Protein AF-A0AAV5BAM4-F1 (afdb_monomer)

Mean predicted aligned error: 12.91 Å

Sequence (121 aa):
MKRNGIGTASFVFAIFVLIMTCLGVLSMYQASLQHSMSVRSIEYSQNYYDALSRVSRKIAGMQTHDSDKKEQTLIEPIDDTLDLVVTVKVENDQYRIENQYTHNHDLWKEDDSVQVWNGKE

Nearest PDB structures (foldseek):
  5l20-assembly1_A  TM=5.564E-01  e=2.013E-01  Bacteroides thetaiotaomicron VPI-5482
  6nag-assembly1_A  TM=4.606E-01  e=2.013E-01  Bacteroides thetaiotaomicron VPI-5482
  6nag-assembly1_B  TM=4.505E-01  e=2.580E-01  Bacteroides thetaiotaomicron VPI-5482
  2x5h-assembly2_B  TM=5.932E-01  e=1.465E+00  Sulfolobus islandicus rudivirus 1 variant XX
  3tsg-assembly2_B  TM=4.357E-01  e=3.282E+00  Acinetobacter baumannii

Solvent-accessible surface area (backbone atoms only — not comparable to full-atom values): 7168 Å² total; per-residue (Å²): 134,86,91,66,66,67,70,53,54,55,51,52,49,53,52,52,51,50,51,52,50,53,50,51,53,51,50,54,51,50,51,52,51,52,49,52,52,48,52,51,52,52,52,52,52,51,32,43,53,52,26,51,52,51,52,52,51,51,53,56,51,46,72,78,71,53,90,76,80,58,71,47,76,48,78,34,62,41,54,101,44,32,32,41,41,36,34,32,34,62,55,94,92,37,82,38,81,75,44,76,5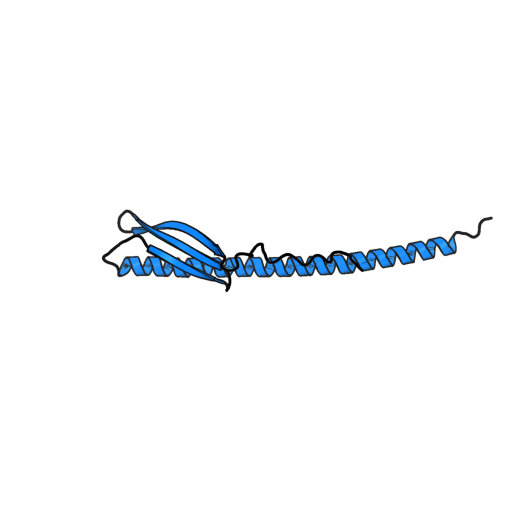2,76,46,64,74,71,61,79,58,85,81,70,62,77,85,66,83,81,81,79,128

Radius of gyration: 28.5 Å; Cα contacts (8 Å, |Δi|>4): 93; chains: 1; bounding box: 63×22×84 Å

pLDDT: mean 79.26, std 14.4, range [44.34, 94.5]

Foldseek 3Di:
DDPPPPVVVVVVVVVVVVVVVVVVVVVVVVVVVVVVVVVVVVLLVVLVVVQVVVVVVVQVVCLVDPPPFAWDWDWGDSDPFKIWIWIWGQDPSGTDTPDIDIDGNPPPDPVPPPPDPPPDD

Secondary structure (DSSP, 8-state):
----HHHHHHHHHHHHHHHHHHHHHHHHHHHHHHHHHHHHHHHHHHHHHHHHHHHHHHHHHHHHH-SS---EEEEEESSSSEEEEEEEEEETTEEEEEEEEEEES----TT----------

Structure (mmCIF, N/CA/C/O backbone):
data_AF-A0AAV5BAM4-F1
#
_entry.id   AF-A0AAV5BAM4-F1
#
loop_
_atom_site.group_PDB
_atom_site.id
_atom_site.type_symbol
_atom_site.label_atom_id
_atom_site.label_alt_id
_atom_site.label_comp_id
_atom_site.label_asym_id
_atom_site.label_entity_id
_atom_site.label_seq_id
_atom_site.pdbx_PDB_ins_code
_atom_site.Cartn_x
_atom_site.Cartn_y
_atom_site.Cartn_z
_atom_site.occupancy
_atom_site.B_iso_or_equiv
_atom_site.auth_seq_id
_atom_site.auth_comp_id
_atom_site.auth_asym_id
_atom_site.auth_atom_id
_atom_site.pdbx_PDB_model_num
ATOM 1 N N . MET A 1 1 ? 40.547 -7.629 -58.174 1.00 44.34 1 MET A N 1
ATOM 2 C CA . MET A 1 1 ? 40.468 -7.609 -56.694 1.00 44.34 1 MET A CA 1
ATOM 3 C C . MET A 1 1 ? 39.322 -6.695 -56.270 1.00 44.34 1 MET A C 1
ATOM 5 O O . MET A 1 1 ? 39.300 -5.543 -56.682 1.00 44.34 1 MET A O 1
ATOM 9 N N . LYS A 1 2 ? 38.328 -7.230 -55.545 1.00 47.56 2 LYS A N 1
ATOM 10 C CA . LYS A 1 2 ? 37.082 -6.536 -55.158 1.00 47.56 2 LYS A CA 1
ATOM 11 C C . LYS A 1 2 ? 37.364 -5.414 -54.145 1.00 47.56 2 LYS A C 1
ATOM 13 O O . LYS A 1 2 ? 37.774 -5.698 -53.026 1.00 47.56 2 LYS A O 1
ATOM 18 N N . ARG A 1 3 ? 37.085 -4.156 -54.505 1.00 53.97 3 ARG A N 1
ATOM 19 C CA . ARG A 1 3 ? 37.086 -2.985 -53.601 1.00 53.97 3 ARG A CA 1
ATOM 20 C C . ARG A 1 3 ? 35.704 -2.795 -52.947 1.00 53.97 3 ARG A C 1
ATOM 22 O O . ARG A 1 3 ? 35.133 -1.719 -53.030 1.00 53.97 3 ARG A O 1
ATOM 29 N N . ASN A 1 4 ? 35.164 -3.832 -52.298 1.00 52.44 4 ASN A N 1
ATOM 30 C CA . ASN A 1 4 ? 33.826 -3.777 -51.672 1.00 52.44 4 ASN A CA 1
ATOM 31 C C . ASN A 1 4 ? 33.865 -3.739 -50.128 1.00 52.44 4 ASN A C 1
ATOM 33 O O . ASN A 1 4 ? 32.825 -3.872 -49.496 1.00 52.44 4 ASN A O 1
ATOM 37 N N . GLY A 1 5 ? 35.043 -3.596 -49.506 1.00 54.28 5 GLY A N 1
ATOM 38 C CA . GLY A 1 5 ? 35.205 -3.770 -48.052 1.00 54.28 5 GLY A CA 1
ATOM 39 C C . GLY A 1 5 ? 35.005 -2.520 -47.187 1.00 54.28 5 GLY A C 1
ATOM 40 O O . GLY A 1 5 ? 34.735 -2.649 -46.002 1.00 54.28 5 GLY A O 1
ATOM 41 N N . ILE A 1 6 ? 35.133 -1.314 -47.750 1.00 57.31 6 ILE A N 1
ATOM 42 C CA . ILE A 1 6 ? 35.142 -0.075 -46.947 1.00 57.31 6 ILE A CA 1
ATOM 43 C C . ILE A 1 6 ? 33.718 0.475 -46.748 1.00 57.31 6 ILE A C 1
ATOM 45 O O . ILE A 1 6 ? 33.369 0.882 -45.647 1.00 57.31 6 ILE A O 1
ATOM 49 N N . GLY A 1 7 ? 32.856 0.412 -47.771 1.00 58.47 7 GLY A N 1
ATOM 50 C CA . GLY A 1 7 ? 31.475 0.911 -47.674 1.00 58.47 7 GLY A CA 1
ATOM 51 C C . GLY A 1 7 ? 30.547 0.040 -46.817 1.00 58.47 7 GLY A C 1
ATOM 52 O O . GLY A 1 7 ? 29.660 0.555 -46.142 1.00 58.47 7 GLY A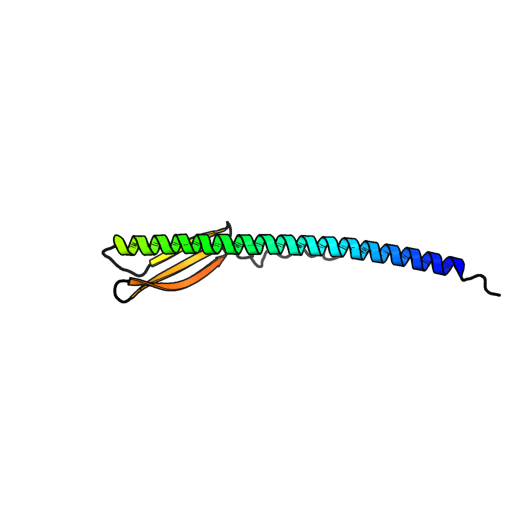 O 1
ATOM 53 N N . THR A 1 8 ? 30.770 -1.276 -46.794 1.00 66.06 8 THR A N 1
ATOM 54 C CA . THR A 1 8 ? 29.969 -2.217 -45.995 1.00 66.06 8 THR A CA 1
ATOM 55 C C . THR A 1 8 ? 30.304 -2.136 -44.508 1.00 66.06 8 THR A C 1
ATOM 57 O O . THR A 1 8 ? 29.394 -2.156 -43.687 1.00 66.06 8 THR A O 1
ATOM 60 N N . ALA A 1 9 ? 31.580 -1.965 -44.148 1.00 71.44 9 ALA A N 1
ATOM 61 C CA . ALA A 1 9 ? 32.001 -1.802 -42.757 1.00 71.44 9 ALA A CA 1
ATOM 62 C C . ALA A 1 9 ? 31.433 -0.519 -42.121 1.00 71.44 9 ALA A C 1
ATOM 64 O O . ALA A 1 9 ? 30.923 -0.565 -41.002 1.00 71.44 9 ALA A O 1
ATOM 65 N N . SER A 1 10 ? 31.443 0.608 -42.844 1.00 75.62 10 SER A N 1
ATOM 66 C CA . SER A 1 10 ? 30.853 1.868 -42.363 1.00 75.62 10 SER A CA 1
ATOM 67 C C . SER A 1 10 ? 29.331 1.788 -42.199 1.00 75.62 10 SER A C 1
ATOM 69 O O . SER A 1 10 ? 28.793 2.320 -41.231 1.00 75.62 10 SER A O 1
ATOM 71 N N . PHE A 1 11 ? 28.636 1.090 -43.101 1.00 79.00 11 PHE A N 1
ATOM 72 C CA . PHE A 1 11 ? 27.190 0.873 -42.999 1.00 79.00 11 PHE A CA 1
ATOM 73 C C . PHE A 1 11 ? 26.817 -0.003 -41.794 1.00 79.00 11 PHE A C 1
ATOM 75 O O . PHE A 1 11 ? 25.908 0.335 -41.038 1.00 79.00 11 PHE A O 1
ATOM 82 N N . VAL A 1 12 ? 27.562 -1.090 -41.562 1.00 83.50 12 VAL A N 1
ATOM 83 C CA . VAL A 1 12 ? 27.371 -1.957 -40.387 1.00 83.50 12 VAL A CA 1
ATOM 84 C C . VAL A 1 12 ? 27.627 -1.187 -39.090 1.00 83.50 12 VAL A C 1
ATO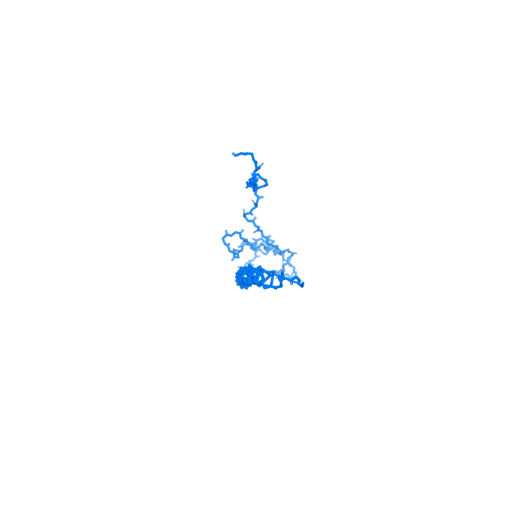M 86 O O . VAL A 1 12 ? 26.862 -1.328 -38.139 1.00 83.50 12 VAL A O 1
ATOM 89 N N . PHE A 1 13 ? 28.649 -0.326 -39.055 1.00 85.19 13 PHE A N 1
ATOM 90 C CA . PHE A 1 13 ? 28.936 0.505 -37.886 1.00 85.19 13 PHE A CA 1
ATOM 91 C C . PHE A 1 13 ? 27.808 1.504 -37.593 1.00 85.19 13 PHE A C 1
ATOM 93 O O . PHE A 1 13 ? 27.397 1.640 -36.443 1.00 85.19 13 PHE A O 1
ATOM 100 N N . ALA A 1 14 ? 27.252 2.154 -38.621 1.00 85.62 14 ALA A N 1
ATOM 101 C CA . ALA A 1 14 ? 26.121 3.067 -38.459 1.00 85.62 14 ALA A CA 1
ATOM 102 C C . ALA A 1 14 ? 24.875 2.356 -37.899 1.00 85.62 14 ALA A C 1
ATOM 104 O O . ALA A 1 14 ? 24.237 2.867 -36.980 1.00 85.62 14 ALA A O 1
ATOM 105 N N . ILE A 1 15 ? 24.568 1.151 -38.394 1.00 87.75 15 ILE A N 1
ATOM 106 C CA . ILE A 1 15 ? 23.477 0.322 -37.860 1.00 87.75 15 ILE A CA 1
ATOM 107 C C . ILE A 1 15 ? 23.746 -0.057 -36.403 1.00 87.75 15 ILE A C 1
ATOM 109 O O . ILE A 1 15 ? 22.846 0.025 -35.572 1.00 87.75 15 ILE A O 1
ATOM 113 N N . PHE A 1 16 ? 24.976 -0.449 -36.076 1.00 90.00 16 PHE A N 1
ATOM 114 C CA . PHE A 1 16 ? 25.335 -0.849 -34.719 1.00 90.00 16 PHE A CA 1
ATOM 115 C C . PHE A 1 16 ? 25.178 0.301 -33.717 1.00 90.00 16 PHE A C 1
ATOM 117 O O . PHE A 1 16 ? 24.622 0.105 -32.637 1.00 90.00 16 PHE A O 1
ATOM 124 N N . VAL A 1 17 ? 25.604 1.511 -34.092 1.00 90.88 17 VAL A N 1
ATOM 125 C CA . VAL A 1 17 ? 25.393 2.720 -33.285 1.00 90.88 17 VAL A CA 1
ATOM 126 C C . VAL A 1 17 ? 23.901 2.980 -33.093 1.00 90.88 17 VAL A C 1
ATOM 128 O O . VAL A 1 17 ? 23.476 3.218 -31.967 1.00 90.88 17 VAL A O 1
ATOM 131 N N . LEU A 1 18 ? 23.095 2.861 -34.150 1.00 92.56 18 LEU A N 1
ATOM 132 C CA . LEU A 1 18 ? 21.651 3.084 -34.075 1.00 92.56 18 LEU A CA 1
ATOM 133 C C . LEU A 1 18 ? 20.960 2.062 -33.158 1.00 92.56 18 LEU A C 1
ATOM 135 O O . LEU A 1 18 ? 20.151 2.447 -32.318 1.00 92.56 18 LEU A O 1
ATOM 139 N N . ILE A 1 19 ? 21.341 0.784 -33.239 1.00 92.44 19 ILE A N 1
ATOM 140 C CA . ILE A 1 19 ? 20.853 -0.267 -32.332 1.00 92.44 19 ILE A CA 1
ATOM 141 C C . ILE A 1 19 ? 21.241 0.047 -30.883 1.00 92.44 19 ILE A C 1
ATOM 143 O O . ILE A 1 19 ? 20.391 -0.020 -29.999 1.00 92.44 19 ILE A O 1
ATOM 147 N N . MET A 1 20 ? 22.495 0.430 -30.632 1.00 91.81 20 MET A N 1
ATOM 148 C CA . MET A 1 20 ? 22.958 0.830 -29.298 1.00 91.81 20 MET A CA 1
ATOM 149 C C . MET A 1 20 ? 22.170 2.027 -28.757 1.00 91.81 20 MET A C 1
ATOM 151 O O . MET A 1 20 ? 21.784 2.026 -27.591 1.00 91.81 20 MET A O 1
ATOM 155 N N . THR A 1 21 ? 21.872 3.022 -29.596 1.00 91.75 21 THR A N 1
ATOM 156 C CA . THR A 1 21 ? 21.033 4.161 -29.207 1.00 91.75 21 THR A CA 1
ATOM 157 C C . THR A 1 21 ? 19.612 3.715 -28.861 1.00 91.75 21 THR A C 1
ATOM 159 O O . THR A 1 21 ? 19.101 4.096 -27.810 1.00 91.75 21 THR A O 1
ATOM 162 N N . CYS A 1 22 ? 18.989 2.860 -29.678 1.00 91.69 22 CYS A N 1
ATOM 163 C CA . CYS A 1 22 ? 17.654 2.325 -29.399 1.00 91.69 22 CYS A CA 1
ATOM 164 C C . CYS A 1 22 ? 17.611 1.530 -28.085 1.00 91.69 22 CYS A C 1
ATOM 166 O O . CYS A 1 22 ? 16.712 1.738 -27.272 1.00 91.69 22 CYS A O 1
ATOM 168 N N . LEU A 1 23 ? 18.595 0.659 -27.845 1.00 92.50 23 LEU A N 1
ATOM 169 C CA . LEU A 1 23 ? 18.699 -0.113 -26.604 1.00 92.50 23 LEU A CA 1
ATOM 170 C C . LEU A 1 23 ? 18.970 0.788 -25.390 1.00 92.50 23 LEU A C 1
ATOM 172 O O . LEU A 1 23 ? 18.408 0.562 -24.318 1.00 92.50 23 LEU A O 1
ATOM 176 N N . GLY A 1 24 ? 19.771 1.842 -25.556 1.00 90.50 24 GLY A N 1
ATOM 177 C CA . GLY A 1 24 ? 20.016 2.843 -24.518 1.00 90.50 24 GLY A CA 1
ATOM 178 C C . GLY A 1 24 ? 18.732 3.557 -24.096 1.00 90.50 24 GLY A C 1
ATOM 179 O O . GLY A 1 24 ? 18.407 3.599 -22.912 1.00 90.50 24 GLY A O 1
ATOM 180 N N . VAL A 1 25 ? 17.943 4.038 -25.059 1.00 90.25 25 VAL A N 1
ATOM 181 C CA . VAL A 1 25 ? 16.657 4.696 -24.772 1.00 90.25 25 VAL A CA 1
ATOM 182 C C . VAL A 1 25 ? 15.665 3.719 -24.134 1.00 90.25 25 VAL A C 1
ATOM 184 O O . VAL A 1 25 ? 15.017 4.058 -23.143 1.00 90.25 25 VAL A O 1
ATOM 187 N N . LEU A 1 26 ? 15.581 2.486 -24.644 1.00 89.44 26 LEU A N 1
ATOM 188 C CA . LEU A 1 26 ? 14.684 1.466 -24.100 1.00 89.44 26 LEU A CA 1
ATOM 189 C C . LEU A 1 26 ? 15.042 1.092 -22.655 1.00 89.44 26 LEU A C 1
ATOM 191 O O . LEU A 1 26 ? 14.154 0.957 -21.816 1.00 89.44 26 LEU A O 1
ATOM 195 N N . SER A 1 27 ? 16.334 0.962 -22.345 1.00 88.62 27 SER A N 1
ATOM 196 C CA . SER A 1 27 ? 16.792 0.648 -20.986 1.00 88.62 27 SER A CA 1
ATOM 197 C C . SER A 1 27 ? 16.523 1.788 -20.000 1.00 88.62 27 SER A C 1
ATOM 199 O O . SER A 1 27 ? 16.067 1.523 -18.890 1.00 88.62 27 SER A O 1
ATOM 201 N N . MET A 1 28 ? 16.704 3.051 -20.405 1.00 88.50 28 MET A N 1
ATOM 202 C CA . MET A 1 28 ? 16.318 4.206 -19.581 1.00 88.50 28 MET A CA 1
ATOM 203 C C . MET A 1 28 ? 14.814 4.232 -19.299 1.00 88.50 28 MET A C 1
ATOM 205 O O . MET A 1 28 ? 14.402 4.468 -18.162 1.00 88.50 28 MET A O 1
ATOM 209 N N . TYR A 1 29 ? 13.993 3.949 -20.313 1.00 88.06 29 TYR A N 1
ATOM 210 C CA . TYR A 1 29 ? 12.544 3.879 -20.153 1.00 88.06 29 TYR A CA 1
ATOM 211 C C . TYR A 1 29 ? 12.131 2.773 -19.170 1.00 88.06 29 TYR A C 1
ATOM 213 O O . TYR A 1 29 ? 11.363 3.025 -18.241 1.00 88.06 29 TYR A O 1
ATOM 221 N N . GLN A 1 30 ? 12.698 1.570 -19.306 1.00 86.69 30 GLN A N 1
ATOM 222 C CA . GLN A 1 30 ? 12.439 0.464 -18.379 1.00 86.69 30 GLN A CA 1
ATOM 223 C C . GLN A 1 30 ? 12.898 0.781 -16.951 1.00 86.69 30 GLN A C 1
ATOM 225 O O . GLN A 1 30 ? 12.158 0.516 -16.005 1.00 86.69 30 GLN A O 1
ATOM 230 N N . ALA A 1 31 ? 14.073 1.394 -16.783 1.00 86.31 31 ALA A N 1
ATOM 231 C CA . ALA A 1 31 ? 14.574 1.796 -15.472 1.00 86.31 31 ALA A CA 1
ATOM 232 C C . ALA A 1 31 ? 13.654 2.826 -14.796 1.00 86.31 31 ALA A C 1
ATOM 234 O O . ALA A 1 31 ? 13.381 2.719 -13.601 1.00 86.31 31 ALA A O 1
ATOM 235 N N . SER A 1 32 ? 13.128 3.790 -15.557 1.00 85.81 32 SER A N 1
ATOM 236 C CA . SER A 1 32 ? 12.169 4.778 -15.051 1.00 85.81 32 SER A CA 1
ATOM 237 C C . SER A 1 32 ? 10.848 4.130 -14.628 1.00 85.81 32 SER A C 1
ATOM 239 O O . SER A 1 32 ? 10.367 4.396 -13.525 1.00 85.81 32 SER A O 1
ATOM 241 N N . LEU A 1 33 ? 10.301 3.226 -15.449 1.00 82.81 33 LEU A N 1
ATOM 242 C CA . LEU A 1 33 ? 9.094 2.471 -15.106 1.00 82.81 33 LEU A CA 1
ATOM 243 C C . LEU A 1 33 ? 9.291 1.620 -13.850 1.00 82.81 33 LEU A C 1
ATOM 245 O O . LEU A 1 33 ? 8.450 1.639 -12.954 1.00 82.81 33 LEU A O 1
ATOM 249 N N . GLN A 1 34 ? 10.411 0.904 -13.754 1.00 82.94 34 GLN A N 1
ATOM 250 C CA . GLN A 1 34 ? 10.720 0.077 -12.592 1.00 82.94 34 GLN A CA 1
ATOM 251 C C . GLN A 1 34 ? 10.900 0.925 -11.330 1.00 82.94 34 GLN A C 1
ATOM 253 O O . GLN A 1 34 ? 10.418 0.545 -10.264 1.00 82.94 34 GLN A O 1
ATOM 258 N N . HIS A 1 35 ? 11.553 2.083 -11.439 1.00 86.19 35 HIS A N 1
ATOM 259 C CA . HIS A 1 35 ? 11.686 3.012 -10.323 1.00 86.19 35 HIS A CA 1
ATOM 260 C C . HIS A 1 35 ? 10.320 3.532 -9.863 1.00 86.19 35 HIS A C 1
ATOM 262 O O . HIS A 1 35 ? 10.017 3.460 -8.676 1.00 86.19 35 HIS A O 1
ATOM 268 N N . SER A 1 36 ? 9.469 3.979 -10.791 1.00 81.88 36 SER A N 1
ATOM 269 C CA . SER A 1 36 ? 8.119 4.456 -10.474 1.00 81.88 36 SER A CA 1
ATOM 270 C C . SER A 1 36 ? 7.261 3.368 -9.823 1.00 81.88 36 SER A C 1
ATOM 272 O O . SER A 1 36 ? 6.640 3.617 -8.791 1.00 81.88 36 SER A O 1
ATOM 274 N N . MET A 1 37 ? 7.281 2.144 -10.362 1.00 77.69 37 MET A N 1
ATOM 275 C CA . MET A 1 37 ? 6.573 1.009 -9.763 1.00 77.69 37 MET A CA 1
ATOM 276 C C . MET A 1 37 ? 7.108 0.665 -8.369 1.00 77.69 37 MET A C 1
ATOM 278 O O . MET A 1 37 ? 6.321 0.382 -7.470 1.00 77.69 37 MET A O 1
ATOM 282 N N . SER A 1 38 ? 8.426 0.728 -8.170 1.00 82.44 38 SER A N 1
ATOM 283 C CA . SER A 1 38 ? 9.050 0.499 -6.864 1.00 82.44 38 SER A CA 1
ATOM 284 C C . SER A 1 38 ? 8.611 1.545 -5.837 1.00 82.44 38 SER A C 1
ATOM 286 O O . SER A 1 38 ? 8.147 1.185 -4.759 1.00 82.44 38 SER A O 1
ATOM 288 N N . VAL A 1 39 ? 8.674 2.833 -6.190 1.00 84.94 39 VAL A N 1
ATOM 289 C CA . VAL A 1 39 ? 8.226 3.930 -5.317 1.00 84.94 39 VAL A CA 1
ATOM 290 C C . VAL A 1 39 ? 6.753 3.757 -4.951 1.00 84.94 39 VAL A C 1
ATOM 292 O O . VAL A 1 39 ? 6.426 3.754 -3.767 1.00 84.94 39 VAL A O 1
ATOM 295 N N . ARG A 1 40 ? 5.885 3.506 -5.939 1.00 83.19 40 ARG A N 1
ATOM 296 C CA . ARG A 1 40 ? 4.453 3.275 -5.708 1.00 83.19 40 ARG A CA 1
ATOM 297 C C . ARG A 1 40 ? 4.199 2.053 -4.818 1.00 83.19 40 ARG A C 1
ATOM 299 O O . ARG A 1 40 ? 3.324 2.094 -3.963 1.00 83.19 40 ARG A O 1
ATOM 306 N N . SER A 1 41 ? 4.968 0.974 -4.979 1.00 83.31 41 SER A N 1
ATOM 307 C CA . SER A 1 41 ? 4.854 -0.214 -4.124 1.00 83.31 41 SER A CA 1
ATOM 308 C C . SER A 1 41 ? 5.268 0.062 -2.677 1.00 83.31 41 SER A C 1
ATOM 310 O O . SER A 1 41 ? 4.665 -0.494 -1.758 1.00 83.31 41 SER A O 1
ATOM 312 N N . ILE A 1 42 ? 6.305 0.876 -2.467 1.00 88.12 42 ILE A N 1
ATOM 313 C CA . ILE A 1 42 ? 6.762 1.263 -1.127 1.00 88.12 42 ILE A CA 1
ATOM 314 C C . ILE A 1 42 ? 5.709 2.147 -0.459 1.00 88.12 42 ILE A C 1
ATOM 316 O O . ILE A 1 42 ? 5.327 1.879 0.677 1.00 88.12 42 ILE A O 1
ATOM 320 N N . GLU A 1 43 ? 5.214 3.153 -1.176 1.00 90.81 43 GLU A N 1
ATOM 321 C CA . GLU A 1 43 ? 4.176 4.069 -0.699 1.00 90.81 43 GLU A CA 1
ATOM 322 C C . GLU A 1 43 ? 2.889 3.321 -0.337 1.00 90.81 43 GLU A C 1
ATOM 324 O O . GLU A 1 43 ? 2.386 3.464 0.776 1.00 90.81 43 GLU A O 1
ATOM 329 N N . TYR A 1 44 ? 2.421 2.424 -1.211 1.00 87.25 44 TYR A N 1
ATOM 330 C CA . TYR A 1 44 ? 1.279 1.557 -0.922 1.00 87.25 44 TYR A CA 1
ATOM 331 C C . TYR A 1 44 ? 1.486 0.750 0.365 1.00 87.25 44 TYR A C 1
ATOM 333 O O . TYR A 1 44 ? 0.606 0.699 1.223 1.00 87.25 44 TYR A O 1
ATOM 341 N N . SER A 1 45 ? 2.664 0.138 0.535 1.00 90.06 45 SER A N 1
ATOM 342 C CA . SER A 1 45 ? 2.959 -0.637 1.740 1.00 90.06 45 SER A CA 1
ATOM 343 C C . SER A 1 45 ? 2.927 0.232 2.997 1.00 90.06 45 SER A C 1
ATOM 345 O O . SER A 1 45 ? 2.402 -0.215 4.015 1.00 90.06 45 SER A O 1
ATOM 347 N N . GLN A 1 46 ? 3.487 1.441 2.947 1.00 92.69 46 GLN A N 1
ATOM 348 C CA . GLN A 1 46 ? 3.483 2.372 4.077 1.00 92.69 46 GLN A CA 1
ATOM 349 C C . GLN A 1 46 ? 2.053 2.766 4.449 1.00 92.69 46 GLN A C 1
ATOM 351 O O . GLN A 1 46 ? 1.635 2.567 5.590 1.00 92.69 46 GLN A O 1
ATOM 356 N N . ASN A 1 47 ? 1.276 3.206 3.464 1.00 93.00 47 ASN A N 1
ATOM 357 C CA . ASN A 1 47 ? -0.110 3.618 3.648 1.00 93.00 47 ASN A CA 1
ATOM 358 C C . ASN A 1 47 ? -0.994 2.483 4.183 1.00 93.00 47 ASN A C 1
ATOM 360 O O . ASN A 1 47 ? -1.844 2.701 5.050 1.00 93.00 47 ASN A O 1
ATOM 364 N N . TYR A 1 48 ? -0.761 1.253 3.720 1.00 92.31 48 TYR A N 1
ATOM 365 C CA . TYR A 1 48 ? -1.464 0.066 4.196 1.00 92.31 48 TYR A CA 1
ATOM 366 C C . TYR A 1 48 ? -1.201 -0.202 5.683 1.00 92.31 48 TYR A C 1
ATOM 368 O O . TYR A 1 48 ? -2.137 -0.434 6.453 1.00 92.31 48 TYR A O 1
ATOM 376 N N . TYR A 1 49 ? 0.062 -0.148 6.116 1.00 93.12 49 TYR A N 1
ATOM 377 C CA . TYR A 1 49 ? 0.400 -0.338 7.529 1.00 93.12 49 TYR A CA 1
ATOM 378 C C . TYR A 1 49 ? -0.103 0.814 8.403 1.00 93.12 49 TYR A C 1
ATOM 380 O O . TYR A 1 49 ? -0.546 0.580 9.532 1.00 93.12 49 TYR A O 1
ATOM 388 N N . ASP A 1 50 ? -0.128 2.036 7.876 1.00 94.50 50 ASP A N 1
ATOM 389 C CA . ASP A 1 50 ? -0.723 3.177 8.562 1.00 94.50 50 ASP A CA 1
ATOM 390 C C . ASP A 1 50 ? -2.236 3.004 8.740 1.00 94.50 50 ASP A C 1
ATOM 392 O O . ASP A 1 50 ? -2.742 3.220 9.848 1.00 94.50 50 ASP A O 1
ATOM 396 N N . ALA A 1 51 ? -2.956 2.543 7.713 1.00 92.50 51 ALA A N 1
ATOM 397 C CA . ALA A 1 51 ? -4.373 2.186 7.806 1.00 92.50 51 ALA A CA 1
ATOM 398 C C . ALA A 1 51 ? -4.606 1.085 8.851 1.00 92.50 51 ALA A C 1
ATOM 400 O O . ALA A 1 51 ? -5.446 1.236 9.741 1.00 92.50 51 ALA A O 1
ATOM 401 N N . LEU A 1 52 ? -3.789 0.029 8.840 1.00 92.62 52 LEU A N 1
ATOM 402 C CA . LEU A 1 52 ? -3.863 -1.048 9.828 1.00 92.62 52 LEU A CA 1
ATOM 403 C C . LEU A 1 52 ? -3.622 -0.545 11.264 1.00 92.62 52 LEU A C 1
ATOM 405 O O . LEU A 1 52 ? -4.281 -0.991 12.209 1.00 92.62 52 LEU A O 1
ATOM 409 N N . SER A 1 53 ? -2.720 0.423 11.448 1.00 92.19 53 SER A N 1
ATOM 410 C CA . SER A 1 53 ? -2.480 1.054 12.752 1.00 92.19 53 SER A CA 1
ATOM 411 C C . SER A 1 53 ? -3.686 1.869 13.239 1.00 92.19 53 SER A C 1
ATOM 413 O O . SER A 1 53 ? -3.979 1.898 14.438 1.00 92.19 53 SER A O 1
ATOM 415 N N . ARG A 1 54 ? -4.412 2.536 12.327 1.00 92.44 54 ARG A N 1
ATOM 416 C CA . ARG A 1 54 ? -5.654 3.264 12.636 1.00 92.44 54 ARG A CA 1
ATOM 417 C C . ARG A 1 54 ? -6.757 2.297 13.051 1.00 92.44 54 ARG A C 1
ATOM 419 O O . ARG A 1 54 ? -7.345 2.501 14.113 1.00 92.44 54 ARG A O 1
ATOM 426 N N . VAL A 1 55 ? -6.942 1.203 12.307 1.00 91.00 55 VAL A N 1
ATOM 427 C CA . VAL A 1 55 ? -7.854 0.109 12.681 1.00 91.00 55 VAL A CA 1
ATOM 428 C C . VAL A 1 55 ? -7.515 -0.418 14.076 1.00 91.00 55 VAL A C 1
ATOM 430 O O . VAL A 1 55 ? -8.383 -0.478 14.942 1.00 91.00 55 VAL A O 1
ATOM 433 N N . SER A 1 56 ? -6.243 -0.722 14.338 1.00 88.81 56 SER A N 1
ATOM 434 C CA . SER A 1 56 ? -5.802 -1.261 15.632 1.00 88.81 56 SER A CA 1
ATOM 435 C C . SER A 1 56 ? -6.090 -0.305 16.795 1.00 88.81 56 SER A C 1
ATOM 437 O O . SER A 1 56 ? -6.545 -0.733 17.855 1.00 88.81 56 SER A O 1
ATOM 439 N N . ARG A 1 57 ? -5.892 1.006 16.599 1.00 88.81 57 ARG A N 1
ATOM 440 C CA . ARG A 1 57 ? -6.247 2.030 17.597 1.00 88.81 57 ARG A CA 1
ATOM 441 C C . ARG A 1 57 ? -7.753 2.121 17.830 1.00 88.81 57 ARG A C 1
ATOM 443 O O . ARG A 1 57 ? -8.166 2.260 18.979 1.00 88.81 57 ARG A O 1
ATOM 450 N N . LYS A 1 58 ? -8.568 2.010 16.775 1.00 87.81 58 LYS A N 1
ATOM 451 C CA . LYS A 1 58 ? -10.032 1.949 16.897 1.00 87.81 58 LYS A CA 1
ATOM 452 C C . LYS A 1 58 ? -10.465 0.720 17.696 1.00 87.81 58 LYS A C 1
ATOM 454 O O . LYS A 1 58 ? -11.246 0.865 18.628 1.00 87.81 58 LYS A O 1
ATOM 459 N N . ILE A 1 59 ? -9.897 -0.454 17.410 1.00 86.75 59 ILE A N 1
ATOM 460 C CA . ILE A 1 59 ? -10.162 -1.691 18.164 1.00 86.75 59 ILE A CA 1
ATOM 461 C C . ILE A 1 59 ? -9.806 -1.525 19.645 1.00 86.75 59 ILE A C 1
ATOM 463 O O . ILE A 1 59 ? -10.629 -1.823 20.510 1.00 86.75 59 ILE A O 1
ATOM 467 N N . ALA A 1 60 ? -8.619 -0.991 19.942 1.00 85.81 60 ALA A N 1
ATOM 468 C CA . ALA A 1 60 ? -8.192 -0.748 21.316 1.00 85.81 60 ALA A CA 1
ATOM 469 C C . ALA A 1 60 ? -9.128 0.226 22.054 1.00 85.81 60 ALA A C 1
ATOM 471 O O . ALA A 1 60 ? -9.462 -0.019 23.208 1.00 85.81 60 ALA A O 1
ATOM 472 N N . GLY A 1 61 ? -9.588 1.292 21.388 1.00 83.75 61 GLY A N 1
ATOM 473 C CA . GLY A 1 61 ? -10.549 2.245 21.953 1.00 83.75 61 GLY A CA 1
ATOM 474 C C . GLY A 1 61 ? -11.937 1.645 22.203 1.00 83.75 61 GLY A C 1
ATOM 475 O O . GLY A 1 61 ? -12.554 1.923 23.229 1.00 83.75 61 GLY A O 1
ATOM 476 N N . MET A 1 62 ? -12.414 0.775 21.308 1.00 81.56 62 MET A N 1
ATOM 477 C CA . MET A 1 62 ? -13.675 0.045 21.501 1.00 81.56 62 MET A CA 1
ATOM 478 C C . MET A 1 62 ? -13.600 -0.909 22.697 1.00 81.56 62 MET A C 1
ATOM 480 O O . MET A 1 62 ? -14.583 -1.093 23.410 1.00 81.56 62 MET A O 1
ATOM 484 N N . GLN A 1 63 ? -12.427 -1.486 22.963 1.00 75.44 63 GLN A N 1
ATOM 485 C CA . GLN A 1 63 ? -12.230 -2.397 24.087 1.00 75.44 63 GLN A CA 1
ATOM 486 C C . GLN A 1 63 ? -12.306 -1.698 25.457 1.00 75.44 63 GLN A C 1
ATOM 488 O O . GLN A 1 63 ? -12.656 -2.343 26.444 1.00 75.44 63 GLN A O 1
ATOM 493 N N . THR A 1 64 ? -12.009 -0.396 25.531 1.00 74.56 64 THR A N 1
ATOM 494 C CA . THR A 1 64 ? -12.028 0.400 26.773 1.00 74.56 64 THR A CA 1
ATOM 495 C C . THR A 1 64 ? -13.349 1.112 27.061 1.00 74.56 64 THR A C 1
ATOM 497 O O . THR A 1 64 ? -13.558 1.518 28.206 1.00 74.56 64 THR A O 1
ATOM 500 N N . HIS A 1 65 ? -14.209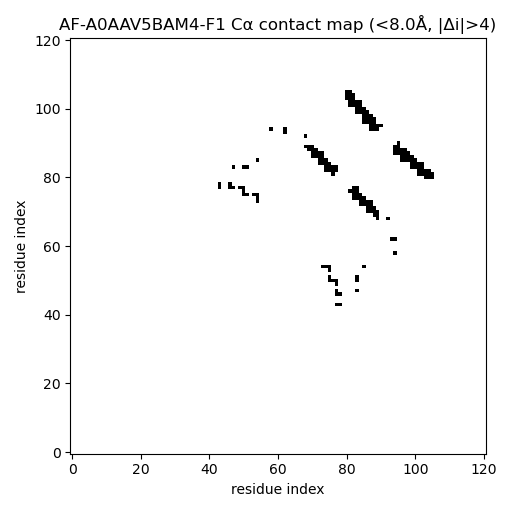 1.335 26.064 1.00 63.81 65 HIS A N 1
ATOM 501 C CA . HIS A 1 65 ? -15.388 2.203 26.214 1.00 63.81 65 HIS A CA 1
ATOM 502 C C . HIS A 1 65 ? -16.733 1.559 25.885 1.00 63.81 65 HIS A C 1
ATOM 504 O O . HIS A 1 65 ? -17.752 2.141 26.256 1.00 63.81 65 HIS A O 1
ATOM 510 N N . ASP A 1 66 ? -16.767 0.386 25.249 1.00 62.44 66 ASP A N 1
ATOM 511 C CA . ASP A 1 66 ? -18.025 -0.158 24.741 1.00 62.44 66 ASP A CA 1
ATOM 512 C C . ASP A 1 66 ? -18.559 -1.326 25.585 1.00 62.44 66 ASP A C 1
ATOM 514 O O . ASP A 1 66 ? -17.941 -2.389 25.695 1.00 62.44 66 ASP A O 1
ATOM 518 N N . SER A 1 67 ? -19.730 -1.109 26.186 1.00 56.31 67 SER A N 1
A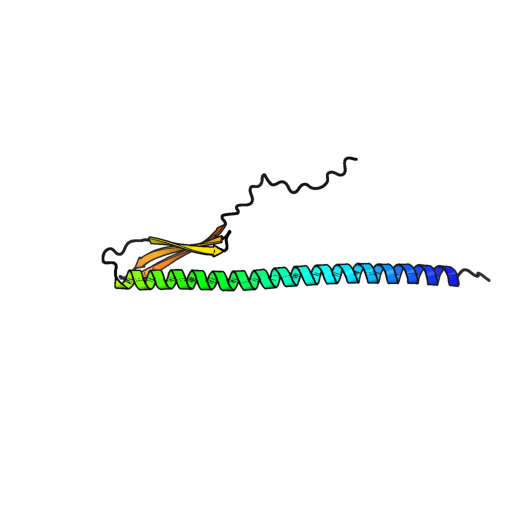TOM 519 C CA . SER A 1 67 ? -20.465 -2.103 26.982 1.00 56.31 67 SER A CA 1
ATOM 520 C C . SER A 1 67 ? -21.292 -3.055 26.108 1.00 56.31 67 SER A C 1
ATOM 522 O O . SER A 1 67 ? -21.700 -4.112 26.582 1.00 56.31 67 SER A O 1
ATOM 524 N N . ASP A 1 68 ? -21.515 -2.707 24.835 1.00 61.97 68 ASP A N 1
ATOM 525 C CA . ASP A 1 68 ? -22.321 -3.468 23.875 1.00 61.97 68 ASP A CA 1
ATOM 526 C C . ASP A 1 68 ? -21.414 -4.062 22.786 1.00 61.97 68 ASP A C 1
ATOM 528 O O . ASP A 1 68 ? -21.427 -3.679 21.616 1.00 61.97 68 ASP A O 1
ATOM 532 N N . LYS A 1 69 ? -20.579 -5.020 23.199 1.00 67.50 69 LYS A N 1
ATOM 533 C CA . LYS A 1 69 ? -19.629 -5.711 22.323 1.00 67.50 69 LYS A CA 1
ATOM 534 C C . LYS A 1 69 ? -20.381 -6.493 21.239 1.00 67.50 69 LYS A C 1
ATOM 536 O O . LYS A 1 69 ? -20.872 -7.597 21.476 1.00 67.50 69 LYS A O 1
ATOM 541 N N . LYS A 1 70 ? -20.447 -5.926 20.034 1.00 74.69 70 LYS A N 1
ATOM 542 C CA . LYS A 1 70 ? -21.056 -6.523 18.834 1.00 74.69 70 LYS A CA 1
ATOM 543 C C . LYS A 1 70 ? -20.038 -6.617 17.704 1.00 74.69 70 LYS A C 1
ATOM 545 O O . LYS A 1 70 ? -18.984 -5.992 17.752 1.00 74.69 70 LYS A O 1
ATOM 550 N N . GLU A 1 71 ? -20.361 -7.411 16.691 1.00 81.00 71 GLU A N 1
ATOM 551 C CA . GLU A 1 71 ? -19.599 -7.445 15.444 1.00 81.00 71 GLU A CA 1
ATOM 552 C C . GLU A 1 71 ? -19.639 -6.067 14.767 1.00 81.00 71 GLU A C 1
ATOM 554 O O . GLU A 1 71 ? -20.702 -5.447 14.678 1.00 81.00 71 GLU A O 1
ATOM 559 N N . GLN A 1 72 ? -18.483 -5.572 14.325 1.00 83.50 72 GLN A N 1
ATOM 560 C CA . GLN A 1 72 ? -18.356 -4.269 13.672 1.00 83.50 72 GLN A CA 1
ATOM 561 C C . GLN A 1 72 ? -17.445 -4.367 12.453 1.00 83.50 72 GLN A C 1
ATOM 563 O O . GLN A 1 72 ? -16.458 -5.098 12.450 1.00 83.50 72 GLN A O 1
ATOM 568 N N . THR A 1 73 ? -17.757 -3.592 11.417 1.00 87.19 73 THR A N 1
ATOM 569 C CA . THR A 1 73 ? -16.888 -3.438 10.246 1.00 87.19 73 THR A CA 1
ATOM 570 C C . THR A 1 73 ? -16.228 -2.069 10.295 1.00 87.19 73 THR A C 1
ATOM 572 O O . THR A 1 73 ? -16.905 -1.044 10.337 1.00 87.19 73 THR A O 1
ATOM 575 N N . LEU A 1 74 ? -14.899 -2.060 10.313 1.00 88.31 74 LEU A N 1
ATOM 576 C CA . LEU A 1 74 ? -14.068 -0.868 10.286 1.00 88.31 74 LEU A CA 1
ATOM 577 C C . LEU A 1 74 ? -13.537 -0.660 8.872 1.00 88.31 74 LEU A C 1
ATOM 579 O O . LEU A 1 74 ? -13.040 -1.596 8.250 1.00 88.31 74 LEU A O 1
ATOM 583 N N . ILE A 1 75 ? -13.622 0.576 8.393 1.00 90.38 75 ILE A N 1
ATOM 584 C CA . ILE A 1 75 ? -13.131 0.973 7.075 1.00 90.38 75 ILE A CA 1
ATOM 585 C C . ILE A 1 75 ? -12.123 2.101 7.279 1.00 90.38 75 ILE A C 1
ATOM 587 O O . ILE A 1 75 ? -12.399 3.065 8.002 1.00 90.38 75 ILE A O 1
ATOM 591 N N . GLU A 1 76 ? -10.942 1.950 6.690 1.00 92.06 76 GLU A N 1
ATOM 592 C CA . GLU A 1 76 ? -9.865 2.936 6.717 1.00 92.06 76 GLU A CA 1
ATOM 593 C C . GLU A 1 76 ? -9.286 3.118 5.315 1.00 92.06 76 GLU A C 1
ATOM 595 O O . GLU A 1 76 ? -8.895 2.120 4.713 1.00 92.06 76 GLU A O 1
ATOM 600 N N . PRO A 1 77 ? -9.149 4.353 4.811 1.00 91.06 77 PRO A N 1
ATOM 601 C CA . PRO A 1 77 ? -8.532 4.576 3.511 1.00 91.06 77 PRO A CA 1
ATOM 602 C C . PRO A 1 77 ? -7.050 4.202 3.554 1.00 91.06 77 PRO A C 1
ATOM 604 O O . PRO A 1 77 ? -6.354 4.517 4.524 1.00 91.06 77 PRO A O 1
ATOM 607 N N . ILE A 1 78 ? -6.572 3.527 2.513 1.00 88.94 78 ILE A N 1
ATOM 608 C CA . ILE A 1 78 ? -5.149 3.306 2.231 1.00 88.94 78 ILE A CA 1
ATOM 609 C C . ILE A 1 78 ? -4.667 4.451 1.337 1.00 88.94 78 ILE A C 1
ATOM 611 O O . ILE A 1 78 ? -3.700 5.127 1.671 1.00 88.94 78 ILE A O 1
ATOM 615 N N . ASP A 1 79 ? -5.379 4.711 0.245 1.00 87.81 79 ASP A N 1
ATOM 616 C CA . ASP A 1 79 ? -5.157 5.841 -0.657 1.00 87.81 79 ASP A CA 1
ATOM 617 C C . ASP A 1 79 ? -6.498 6.330 -1.233 1.00 87.81 79 ASP A C 1
ATOM 619 O O . ASP A 1 79 ? -7.559 5.925 -0.762 1.00 87.81 79 ASP A O 1
ATOM 623 N N . ASP A 1 80 ? -6.462 7.215 -2.231 1.00 84.62 80 ASP A N 1
ATOM 624 C CA . ASP A 1 80 ? -7.663 7.794 -2.850 1.00 84.62 80 ASP A CA 1
ATOM 625 C C . ASP A 1 80 ? -8.561 6.754 -3.556 1.00 84.62 80 ASP A C 1
ATOM 627 O O . ASP A 1 80 ? -9.717 7.041 -3.866 1.00 84.62 80 ASP A O 1
ATOM 631 N N . THR A 1 81 ? -8.039 5.554 -3.822 1.00 84.25 81 THR A N 1
ATOM 632 C CA . THR A 1 81 ? -8.686 4.496 -4.613 1.00 84.25 81 THR A CA 1
ATOM 633 C C . THR A 1 81 ? -8.910 3.205 -3.828 1.00 84.25 81 THR A C 1
ATOM 635 O O . THR A 1 81 ? -9.756 2.398 -4.209 1.00 84.25 81 THR A O 1
ATOM 638 N N . LEU A 1 82 ? -8.183 2.996 -2.729 1.00 88.56 82 LEU A N 1
ATOM 639 C CA . LEU A 1 82 ? -8.184 1.761 -1.953 1.00 88.56 82 LEU A CA 1
ATOM 640 C C . LEU A 1 82 ? -8.570 2.007 -0.496 1.00 88.56 82 LEU A C 1
ATOM 642 O O . LEU A 1 82 ? -7.928 2.790 0.200 1.00 88.56 82 LEU A O 1
ATOM 646 N N . ASP A 1 83 ? -9.514 1.211 -0.001 1.00 92.19 83 ASP A N 1
ATOM 647 C CA . ASP A 1 83 ? -9.845 1.113 1.419 1.00 92.19 83 ASP A CA 1
ATOM 648 C C . ASP A 1 83 ? -9.409 -0.231 2.004 1.00 92.19 83 ASP A C 1
ATOM 650 O O . ASP A 1 83 ? -9.528 -1.289 1.384 1.00 92.19 83 ASP A O 1
ATOM 654 N N . LEU A 1 84 ? -8.967 -0.205 3.256 1.00 92.00 84 LEU A N 1
ATOM 655 C CA . LEU A 1 84 ? -8.825 -1.369 4.114 1.00 92.00 84 LEU A CA 1
ATOM 656 C C . LEU A 1 84 ? -10.143 -1.610 4.856 1.00 92.00 84 LEU A C 1
ATOM 658 O O . LEU A 1 84 ? -10.564 -0.784 5.668 1.00 92.00 84 LEU A O 1
ATOM 662 N N . VAL A 1 85 ? -10.758 -2.769 4.625 1.00 91.25 85 VAL A N 1
ATOM 663 C CA . VAL A 1 85 ? -11.978 -3.202 5.313 1.00 91.25 85 VAL A CA 1
ATOM 664 C C . VAL A 1 85 ? -11.634 -4.323 6.287 1.00 91.25 85 VAL A C 1
ATOM 666 O O . VAL A 1 85 ? -11.080 -5.353 5.898 1.00 91.25 85 VAL A O 1
ATOM 669 N N . VAL A 1 86 ? -11.959 -4.122 7.565 1.00 91.44 86 VAL A N 1
ATOM 670 C CA . VAL A 1 86 ? -11.691 -5.074 8.648 1.00 91.44 86 VAL A CA 1
ATOM 671 C C . VAL A 1 86 ? -12.971 -5.354 9.420 1.00 91.44 86 VAL A C 1
ATOM 673 O O . VAL A 1 86 ? -13.507 -4.475 10.092 1.00 91.44 86 VAL A O 1
ATOM 676 N N . THR A 1 87 ? -13.443 -6.594 9.365 1.00 90.12 87 THR A N 1
ATOM 677 C CA . THR A 1 87 ? -14.556 -7.070 10.188 1.00 90.12 87 THR A CA 1
ATOM 678 C C . THR A 1 87 ? -14.004 -7.644 11.482 1.00 90.12 87 THR A C 1
ATOM 680 O O . THR A 1 87 ? -13.165 -8.550 11.472 1.00 90.12 87 THR A O 1
ATOM 683 N N . VAL A 1 88 ? -14.470 -7.105 12.605 1.00 88.31 88 VAL A N 1
ATOM 684 C CA . VAL A 1 88 ? -14.117 -7.567 13.943 1.00 88.31 88 VAL A CA 1
ATOM 685 C C . VAL A 1 88 ? -15.316 -8.201 14.621 1.00 88.31 88 VAL A C 1
ATOM 687 O O . VAL A 1 88 ? -16.422 -7.664 14.599 1.00 88.31 88 VAL A O 1
ATOM 690 N N . LYS A 1 89 ? -15.070 -9.328 15.278 1.00 87.56 89 LYS A N 1
ATOM 691 C CA . LYS A 1 89 ? -16.048 -10.077 16.055 1.00 87.56 89 LYS A CA 1
ATOM 692 C C . LYS A 1 89 ? -15.608 -10.157 17.501 1.00 87.56 89 LYS A C 1
ATOM 694 O O . LYS A 1 89 ? -14.422 -10.099 17.812 1.00 87.56 89 LYS A O 1
ATOM 699 N N . VAL A 1 90 ? -16.573 -10.291 18.394 1.00 84.25 90 VAL A N 1
ATOM 700 C CA . VAL A 1 90 ? -16.309 -10.413 19.823 1.00 84.25 90 VAL A CA 1
ATOM 701 C C . VAL A 1 90 ? -16.175 -11.888 20.155 1.00 84.25 90 VAL A C 1
ATOM 703 O O . VAL A 1 90 ? -17.127 -12.654 20.023 1.00 84.25 90 VAL A O 1
ATOM 706 N N . GLU A 1 91 ? -14.986 -12.288 20.585 1.00 81.69 91 GLU A N 1
ATOM 707 C CA . GLU A 1 91 ? -14.680 -13.643 21.024 1.00 81.69 91 GLU A CA 1
ATOM 708 C C . GLU A 1 91 ? -14.018 -13.560 22.401 1.00 81.69 91 GLU A C 1
ATOM 710 O O . GLU A 1 91 ? -13.043 -12.835 22.586 1.00 81.69 91 GLU A O 1
ATOM 715 N N . ASN A 1 92 ? -14.563 -14.273 23.391 1.00 80.44 92 ASN A N 1
ATOM 716 C CA . ASN A 1 92 ? -14.055 -14.264 24.770 1.00 80.44 92 ASN A CA 1
ATOM 717 C C . ASN A 1 92 ? -13.875 -12.852 25.355 1.00 80.44 92 ASN A C 1
ATOM 719 O O . ASN A 1 92 ? -12.866 -12.559 25.993 1.00 80.44 92 ASN A O 1
ATOM 723 N N . ASP A 1 93 ? -14.856 -11.975 25.125 1.00 77.19 93 ASP A N 1
ATOM 724 C CA . ASP A 1 93 ? -14.865 -10.595 25.625 1.00 77.19 93 ASP A CA 1
ATOM 725 C C . ASP A 1 93 ? -13.773 -9.682 25.012 1.00 77.19 93 ASP A C 1
ATOM 727 O O . ASP A 1 93 ? -13.538 -8.563 25.477 1.00 77.19 93 ASP A O 1
ATOM 731 N N . GLN A 1 94 ? -13.130 -10.122 23.925 1.00 79.88 94 GLN A N 1
ATOM 732 C CA . GLN A 1 94 ? -12.135 -9.364 23.165 1.00 79.88 94 GLN A CA 1
ATOM 733 C C . GLN A 1 94 ? -12.549 -9.234 21.696 1.00 79.88 94 GLN A C 1
ATOM 735 O O . GLN A 1 94 ? -13.155 -10.138 21.123 1.00 79.88 94 GLN A O 1
ATOM 740 N N . TYR A 1 95 ? -12.215 -8.104 21.073 1.00 81.12 95 TYR A N 1
ATOM 741 C CA . TYR A 1 95 ? -12.389 -7.932 19.633 1.00 81.12 95 TYR A CA 1
ATOM 742 C C . TYR A 1 95 ? -11.291 -8.692 18.889 1.00 81.12 95 TYR A C 1
ATOM 744 O O . TYR A 1 95 ? -10.101 -8.474 19.120 1.00 81.12 95 TYR A O 1
ATOM 752 N N . ARG A 1 96 ? -11.694 -9.565 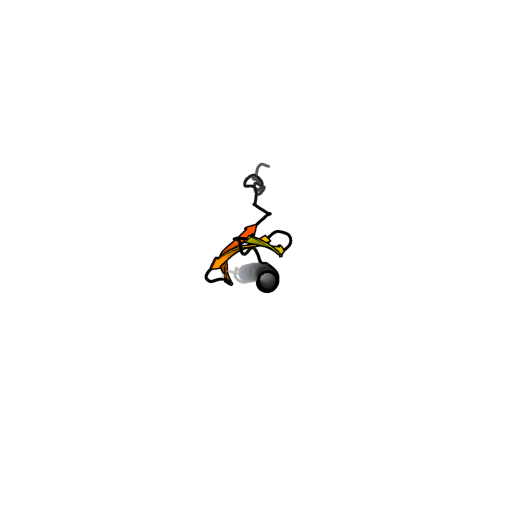17.972 1.00 82.69 96 ARG A N 1
ATOM 753 C CA . ARG A 1 96 ? -10.815 -10.342 17.105 1.00 82.69 96 ARG A CA 1
ATOM 754 C C . ARG A 1 96 ? -11.140 -10.039 15.652 1.00 82.69 96 ARG A C 1
ATOM 756 O O . ARG A 1 96 ? -12.305 -9.938 15.284 1.00 82.69 96 ARG A O 1
ATOM 763 N N . ILE A 1 97 ? -10.107 -9.896 14.831 1.00 85.50 97 ILE A N 1
ATOM 764 C CA . ILE A 1 97 ? -10.267 -9.717 13.387 1.00 85.50 97 ILE A CA 1
ATOM 765 C C . ILE A 1 97 ? -10.754 -11.047 12.797 1.00 85.50 97 ILE A C 1
ATOM 767 O O . ILE A 1 97 ? -10.058 -12.055 12.910 1.00 85.50 97 ILE A O 1
ATOM 771 N N . GLU A 1 98 ? -11.949 -11.048 12.209 1.00 88.00 98 GLU A N 1
ATOM 772 C CA . GLU A 1 98 ? -12.535 -12.207 11.522 1.00 88.00 98 GLU A CA 1
ATOM 773 C C . GLU A 1 98 ? -12.231 -12.158 10.024 1.00 88.00 98 GLU A C 1
ATOM 775 O O . GLU A 1 98 ? -11.866 -13.172 9.432 1.00 88.00 98 GLU A O 1
ATOM 780 N N . ASN A 1 99 ? -12.325 -10.969 9.421 1.00 87.44 99 ASN A N 1
ATOM 781 C CA . ASN A 1 99 ? -12.045 -10.770 8.006 1.00 87.44 99 ASN A CA 1
ATOM 782 C C . ASN A 1 99 ? -11.275 -9.467 7.769 1.00 87.44 99 ASN A C 1
ATOM 784 O O . ASN A 1 99 ? -11.512 -8.463 8.439 1.00 87.44 99 ASN A O 1
ATOM 788 N N . GLN A 1 100 ? -10.360 -9.492 6.804 1.00 89.94 100 GLN A N 1
ATOM 789 C CA . GLN A 1 100 ? -9.563 -8.347 6.386 1.00 89.94 100 GLN A CA 1
ATOM 790 C C . GLN A 1 100 ? -9.320 -8.430 4.881 1.00 89.94 100 GLN A C 1
ATOM 792 O O . GLN A 1 100 ? -8.722 -9.391 4.397 1.00 89.94 100 GLN A O 1
ATOM 797 N N . TYR A 1 101 ? -9.750 -7.409 4.148 1.00 89.38 101 TYR A N 1
ATOM 798 C CA . TYR A 1 101 ? -9.525 -7.310 2.710 1.00 89.38 101 TYR A CA 1
ATOM 799 C C . TYR A 1 101 ? -9.373 -5.853 2.277 1.00 89.38 101 TYR A C 1
ATOM 801 O O . TYR A 1 101 ? -9.773 -4.929 2.985 1.00 89.38 101 TYR A O 1
ATOM 809 N N . THR A 1 102 ? -8.775 -5.651 1.107 1.00 88.44 102 THR A N 1
ATOM 810 C CA . THR A 1 102 ? -8.703 -4.342 0.463 1.00 88.44 102 THR A CA 1
ATOM 811 C C . THR A 1 102 ? -9.831 -4.205 -0.551 1.00 88.44 102 THR A C 1
ATOM 813 O O . THR A 1 102 ? -10.117 -5.131 -1.314 1.00 88.44 102 THR A O 1
ATOM 816 N N . HIS A 1 103 ? -10.505 -3.062 -0.542 1.00 88.75 103 HIS A N 1
ATOM 817 C CA . HIS A 1 103 ? -11.564 -2.727 -1.480 1.00 88.75 103 HIS A CA 1
ATOM 818 C C . HIS A 1 103 ? -11.079 -1.623 -2.413 1.00 88.75 103 HIS A C 1
ATOM 820 O O . HIS A 1 103 ? -10.599 -0.598 -1.942 1.00 88.75 103 HIS A O 1
ATOM 826 N N . ASN A 1 104 ? -11.183 -1.851 -3.722 1.00 85.12 104 ASN A N 1
ATOM 827 C CA . ASN A 1 104 ? -10.830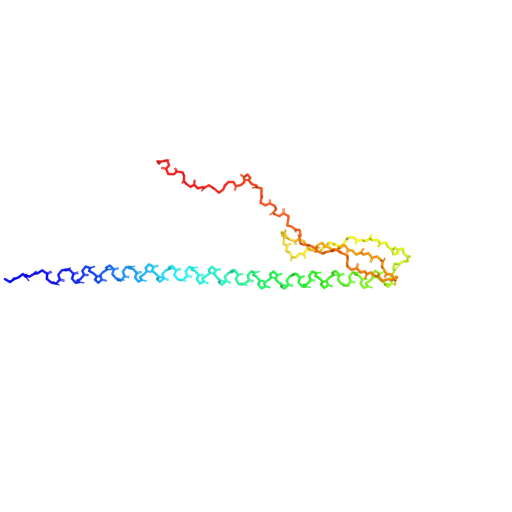 -0.864 -4.734 1.00 85.12 104 ASN A CA 1
ATOM 828 C C . ASN A 1 104 ? -12.088 -0.168 -5.250 1.00 85.12 104 ASN A C 1
ATOM 830 O O . ASN A 1 104 ? -12.992 -0.834 -5.757 1.00 85.12 104 ASN A O 1
ATOM 834 N N . HIS A 1 105 ? -12.122 1.154 -5.105 1.00 79.56 105 HIS A N 1
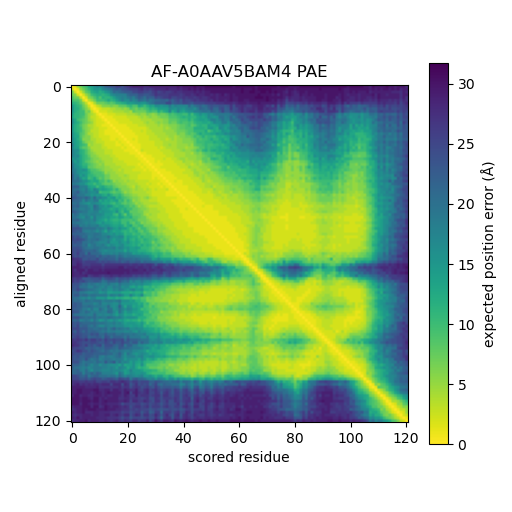ATOM 835 C CA . HIS A 1 105 ? -13.188 2.036 -5.580 1.00 79.56 105 HIS A CA 1
ATOM 836 C C . HIS A 1 105 ? -13.067 2.330 -7.073 1.00 79.56 105 HIS A C 1
ATOM 838 O O . HIS A 1 105 ? -14.084 2.465 -7.755 1.00 79.56 105 HIS A O 1
ATOM 844 N N . ASP A 1 106 ? -11.840 2.329 -7.593 1.00 71.06 106 ASP A N 1
ATOM 845 C CA . ASP A 1 106 ? -11.537 2.318 -9.021 1.00 71.06 106 ASP A CA 1
ATOM 846 C C . ASP A 1 106 ? -11.674 0.883 -9.543 1.00 71.06 106 ASP A C 1
ATOM 848 O O . ASP A 1 106 ? -10.734 0.236 -10.015 1.00 71.06 106 ASP A O 1
ATOM 852 N N . LEU A 1 107 ? -12.894 0.351 -9.456 1.00 59.97 107 LEU A N 1
ATOM 853 C CA . LEU A 1 107 ? -13.286 -0.756 -10.310 1.00 59.97 107 LEU A CA 1
ATOM 854 C C . LEU A 1 107 ? -13.150 -0.248 -11.743 1.00 59.97 107 LEU A C 1
ATOM 856 O O . LEU A 1 107 ? -13.999 0.510 -12.215 1.00 59.97 107 LEU A O 1
ATOM 860 N N . TRP A 1 108 ? -12.068 -0.654 -12.413 1.00 52.50 108 TRP A N 1
ATOM 861 C CA . TRP A 1 108 ? -11.948 -0.585 -13.863 1.00 52.50 108 TRP A CA 1
ATOM 862 C C . TRP A 1 108 ? -13.273 -1.079 -14.443 1.00 52.50 108 TRP A C 1
ATOM 864 O O . TRP A 1 108 ? -13.609 -2.263 -14.347 1.00 52.50 108 TRP A O 1
ATOM 874 N N . LYS A 1 109 ? -14.081 -0.149 -14.956 1.00 53.91 109 LYS A N 1
ATOM 875 C CA . LYS A 1 109 ? -15.272 -0.506 -15.707 1.00 53.91 109 LYS A CA 1
ATOM 876 C C . LYS A 1 109 ? -14.736 -1.08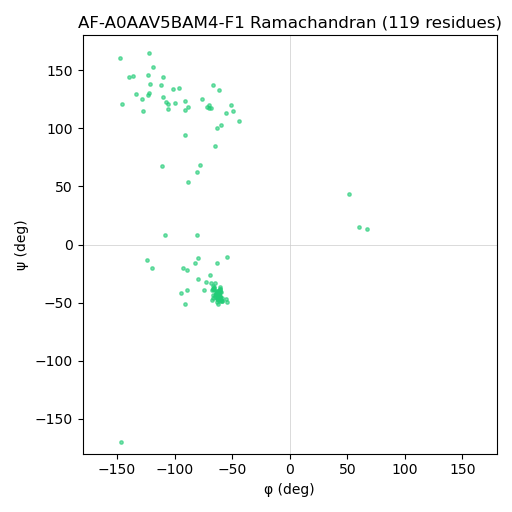4 -17.000 1.00 53.91 109 LYS A C 1
ATOM 878 O O . LYS A 1 109 ? -14.041 -0.398 -17.735 1.00 53.91 109 LYS A O 1
ATOM 883 N N . GLU A 1 110 ? -15.069 -2.337 -17.268 1.00 49.78 110 GLU A N 1
ATOM 884 C CA . GLU A 1 110 ? -14.670 -3.070 -18.476 1.00 49.78 110 GLU A CA 1
ATOM 885 C C . GLU A 1 110 ? -15.054 -2.356 -19.792 1.00 49.78 110 GLU A C 1
ATOM 887 O O . GLU A 1 110 ? -14.562 -2.702 -20.862 1.00 49.78 110 GLU A O 1
ATOM 892 N N . ASP A 1 111 ? -15.876 -1.307 -19.697 1.00 50.66 111 ASP A N 1
ATOM 893 C CA . ASP A 1 111 ? -16.267 -0.410 -20.785 1.00 50.66 111 ASP A CA 1
ATOM 894 C C . ASP A 1 111 ? -15.217 0.664 -21.143 1.00 50.66 111 ASP A C 1
ATOM 896 O O . ASP A 1 111 ? -15.307 1.283 -22.206 1.00 50.66 111 ASP A O 1
ATOM 900 N N . ASP A 1 112 ? -14.177 0.865 -20.323 1.00 50.91 112 ASP A N 1
ATOM 901 C CA . ASP A 1 112 ? -13.010 1.672 -20.700 1.00 50.91 112 ASP A CA 1
ATOM 902 C C . ASP A 1 112 ? -12.105 0.839 -21.610 1.00 50.91 112 ASP A C 1
ATOM 904 O O . ASP A 1 112 ? -10.997 0.411 -21.266 1.00 50.91 112 ASP A O 1
ATOM 908 N N . SER A 1 113 ? -12.624 0.577 -22.811 1.00 52.41 113 SER A N 1
ATOM 909 C CA . SER A 1 113 ? -11.854 0.017 -23.907 1.00 52.41 113 SER A CA 1
ATOM 910 C C . SER A 1 113 ? -10.585 0.848 -24.084 1.00 52.41 113 SER A C 1
ATOM 912 O O . SER A 1 113 ? -10.620 2.055 -24.338 1.00 52.41 113 SER A O 1
ATOM 914 N N . VAL A 1 114 ? -9.431 0.197 -23.946 1.00 50.22 114 VAL A N 1
ATOM 915 C CA . VAL A 1 114 ? -8.168 0.767 -24.407 1.00 50.22 114 VAL A CA 1
ATOM 916 C C . VAL A 1 114 ? -8.386 1.080 -25.883 1.00 50.22 114 VAL A C 1
ATOM 918 O O . VAL A 1 114 ? -8.588 0.154 -26.670 1.00 50.22 114 VAL A O 1
ATOM 921 N N . GLN A 1 115 ? -8.399 2.362 -26.265 1.00 54.56 115 GLN A N 1
ATOM 922 C CA . GLN A 1 115 ? -8.430 2.753 -27.673 1.00 54.56 115 GLN A CA 1
ATOM 923 C C . GLN A 1 115 ? -7.127 2.287 -28.323 1.00 54.56 115 GLN A C 1
ATOM 925 O O . GLN A 1 115 ? -6.140 3.013 -28.415 1.00 54.56 115 GLN A O 1
ATOM 930 N N . VAL A 1 116 ? -7.110 1.030 -28.751 1.00 54.91 116 VAL A N 1
ATOM 931 C CA . VAL A 1 116 ? -6.083 0.509 -29.633 1.00 54.91 116 VAL A CA 1
ATOM 932 C C . VAL A 1 116 ? -6.355 1.145 -30.984 1.00 54.91 116 VAL A C 1
ATOM 934 O O . VAL A 1 116 ? -7.433 0.972 -31.557 1.00 54.91 116 VAL A O 1
ATOM 937 N N . TRP A 1 117 ? -5.392 1.921 -31.473 1.00 59.47 117 TRP A N 1
ATOM 938 C CA . TRP A 1 117 ? -5.420 2.451 -32.829 1.00 59.47 117 TRP A CA 1
ATOM 939 C C . TRP A 1 117 ? -5.715 1.299 -33.802 1.00 59.47 117 TRP A C 1
ATOM 941 O O . TRP A 1 117 ? -4.943 0.347 -33.904 1.00 59.47 117 TRP A O 1
ATOM 951 N N . ASN A 1 118 ? -6.867 1.351 -34.476 1.00 56.03 118 ASN A N 1
ATOM 952 C CA . ASN A 1 118 ? -7.375 0.249 -35.301 1.00 56.03 118 ASN A CA 1
ATOM 953 C C . ASN A 1 118 ? -6.736 0.189 -36.701 1.00 56.03 118 ASN A C 1
ATOM 955 O O . ASN A 1 118 ? -7.196 -0.575 -37.550 1.00 56.03 118 ASN A O 1
ATOM 959 N N . GLY A 1 119 ? -5.709 1.009 -36.951 1.00 48.19 119 GLY A N 1
ATOM 960 C CA . GLY A 1 119 ? -4.974 1.044 -38.211 1.00 48.19 119 GLY A CA 1
ATOM 961 C C . GLY A 1 119 ? -5.818 1.377 -39.445 1.00 48.19 119 GLY A C 1
ATOM 962 O O . GLY A 1 119 ? -5.355 1.123 -40.555 1.00 48.19 119 GLY A O 1
ATOM 963 N N . LYS A 1 120 ? -7.044 1.901 -39.297 1.00 49.03 120 LYS A N 1
ATOM 964 C CA . LYS A 1 120 ? -7.861 2.326 -40.439 1.00 49.03 120 LYS A CA 1
ATOM 965 C C . LYS A 1 120 ? -7.608 3.799 -40.755 1.00 49.03 120 LYS A C 1
ATOM 967 O O . LYS A 1 120 ? -8.236 4.663 -40.157 1.00 49.03 120 LYS A O 1
ATOM 972 N N . GLU A 1 121 ? -6.671 3.949 -41.696 1.00 48.06 121 GLU A N 1
ATOM 973 C CA . GLU A 1 121 ? -6.278 5.097 -42.545 1.00 48.06 121 GLU A CA 1
ATOM 974 C C . GLU A 1 121 ? -6.026 6.451 -41.870 1.00 48.06 121 GLU A C 1
ATOM 976 O O . GLU A 1 121 ? -6.987 7.173 -41.529 1.00 48.06 121 GLU A O 1
#